Protein AF-A0A0G1DM47-F1 (afdb_monomer)

Foldseek 3Di:
DDPPPPPDDPVRVVVVVVVVVLVVCPVVDDPVLSVLLVVLVCQLPDPVDDNVRNVVSVVVNVVSVVVVVVVVVVVD

Sequence (76 aa):
MSKNQLKLTKLERKQTLSLFLRLGIYRSWSPRSYAVFERHLNKADDESLPMGERVRAANKIDQMFYRRMKKHEQNK

Structure (mmCIF, N/CA/C/O backbone):
data_AF-A0A0G1DM47-F1
#
_entry.id   AF-A0A0G1DM47-F1
#
loop_
_atom_site.group_PDB
_atom_site.id
_atom_site.type_symbol
_atom_site.label_atom_id
_atom_site.label_alt_id
_atom_site.label_comp_id
_atom_site.label_asym_id
_atom_site.label_entity_id
_atom_site.label_seq_id
_atom_site.pdbx_PDB_ins_code
_atom_site.Cartn_x
_atom_site.Cartn_y
_atom_site.Cartn_z
_atom_site.occupancy
_atom_site.B_iso_or_equiv
_atom_site.auth_seq_id
_atom_site.au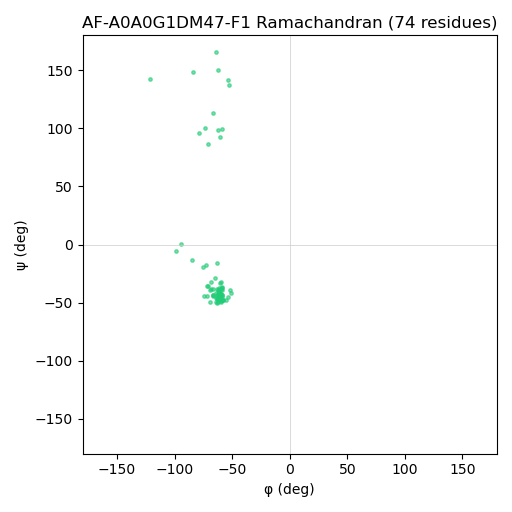th_comp_id
_atom_site.auth_asym_id
_atom_site.auth_atom_id
_atom_site.pdbx_PDB_model_num
ATOM 1 N N . MET A 1 1 ? 24.430 -30.856 14.012 1.00 43.56 1 MET A N 1
ATOM 2 C CA . MET A 1 1 ? 23.401 -30.326 13.089 1.00 43.56 1 MET A CA 1
ATOM 3 C C . MET A 1 1 ? 23.822 -28.936 12.636 1.00 43.56 1 MET A C 1
ATOM 5 O O . MET A 1 1 ? 23.796 -28.017 13.447 1.00 43.56 1 MET A O 1
ATOM 9 N N . SER A 1 2 ? 24.280 -28.788 11.389 1.00 44.97 2 SER A N 1
ATOM 10 C CA . SER A 1 2 ? 24.593 -27.469 10.825 1.00 44.97 2 SER A CA 1
ATOM 11 C C . SER A 1 2 ? 23.293 -26.682 10.690 1.00 44.97 2 SER A C 1
ATOM 13 O O . SER A 1 2 ? 22.419 -27.058 9.909 1.00 44.97 2 SER A O 1
ATOM 15 N N . LYS A 1 3 ? 23.135 -25.608 11.469 1.00 54.91 3 LYS A N 1
ATOM 16 C CA . LYS A 1 3 ? 22.102 -24.606 11.205 1.00 54.91 3 LYS A CA 1
ATOM 17 C C . LYS A 1 3 ? 22.547 -23.862 9.950 1.00 54.91 3 LYS A C 1
ATOM 19 O O . LYS A 1 3 ? 23.230 -22.848 10.052 1.00 54.91 3 LYS A O 1
ATOM 24 N N . ASN A 1 4 ? 22.197 -24.383 8.776 1.00 57.75 4 ASN A N 1
ATOM 25 C CA . ASN A 1 4 ? 22.311 -23.635 7.532 1.00 57.75 4 ASN A CA 1
ATOM 26 C C . ASN A 1 4 ? 21.412 -22.402 7.674 1.00 57.75 4 ASN A C 1
ATOM 28 O O . ASN A 1 4 ? 20.208 -22.463 7.434 1.00 57.75 4 ASN A O 1
ATOM 32 N N . GLN A 1 5 ? 21.986 -21.291 8.138 1.00 62.03 5 GLN A N 1
ATOM 33 C CA . GLN A 1 5 ? 21.355 -19.986 8.042 1.00 62.03 5 GLN A CA 1
ATOM 34 C C . GLN A 1 5 ? 21.202 -19.710 6.551 1.00 62.03 5 GLN A C 1
ATOM 36 O O . GLN A 1 5 ? 22.165 -19.333 5.883 1.00 62.03 5 GLN A O 1
ATOM 41 N N . LEU A 1 6 ? 20.005 -19.961 6.023 1.00 69.25 6 LEU A N 1
ATOM 42 C CA . LEU A 1 6 ? 19.639 -19.593 4.666 1.00 69.25 6 LEU A CA 1
ATOM 43 C C . LEU A 1 6 ? 19.803 -18.072 4.560 1.00 69.25 6 LEU A C 1
ATOM 45 O O . LEU A 1 6 ? 18.983 -17.295 5.054 1.00 69.25 6 LEU A O 1
ATOM 49 N N . LYS A 1 7 ? 20.928 -17.628 3.994 1.00 82.06 7 LYS A N 1
ATOM 50 C CA . LYS A 1 7 ? 21.174 -16.211 3.749 1.00 82.06 7 LYS A CA 1
ATOM 51 C C . LYS A 1 7 ? 20.299 -15.801 2.576 1.00 82.06 7 LYS A C 1
ATOM 53 O O . LYS A 1 7 ? 20.668 -16.029 1.431 1.00 82.06 7 LYS A O 1
ATOM 58 N N . LEU A 1 8 ? 19.170 -15.164 2.879 1.00 81.81 8 LEU A N 1
ATOM 59 C CA . LEU A 1 8 ? 18.321 -14.539 1.868 1.00 81.81 8 LEU A CA 1
ATOM 60 C C . LEU A 1 8 ? 19.152 -13.596 0.991 1.00 81.81 8 LEU A C 1
ATOM 62 O O . LEU A 1 8 ? 19.961 -12.802 1.501 1.00 81.81 8 LEU A O 1
ATOM 66 N N . THR A 1 9 ? 18.907 -13.653 -0.311 1.00 89.06 9 THR A N 1
ATOM 67 C CA . THR A 1 9 ? 19.417 -12.714 -1.309 1.00 89.06 9 THR A CA 1
ATOM 68 C C . THR A 1 9 ? 18.863 -11.306 -1.067 1.00 89.06 9 THR A C 1
A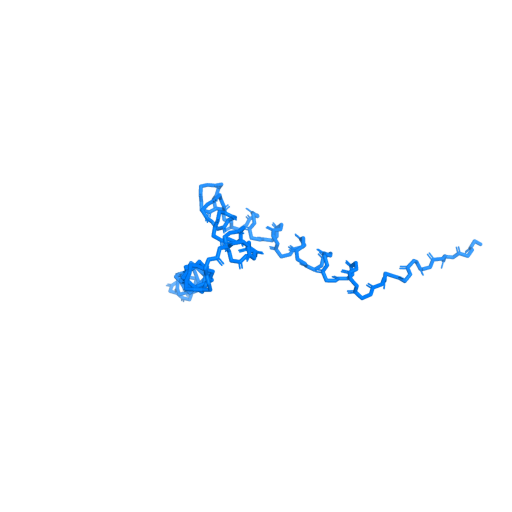TOM 70 O O . THR A 1 9 ? 17.899 -11.089 -0.328 1.00 89.06 9 THR A O 1
ATOM 73 N N . LYS A 1 10 ? 19.468 -10.296 -1.704 1.00 84.56 10 LYS A N 1
ATOM 74 C CA . LYS A 1 10 ? 19.016 -8.898 -1.591 1.00 84.56 10 LYS A CA 1
ATOM 75 C C . LYS A 1 10 ? 17.563 -8.716 -2.054 1.00 84.56 10 LYS A C 1
ATOM 77 O O . LYS A 1 10 ? 16.843 -7.915 -1.460 1.00 84.56 10 LYS A O 1
ATOM 82 N N . LEU A 1 11 ? 17.143 -9.445 -3.092 1.00 83.25 11 LEU A N 1
ATOM 83 C CA . LEU A 1 11 ? 15.781 -9.393 -3.626 1.00 83.25 11 LEU A CA 1
ATOM 84 C C . LEU A 1 11 ? 14.775 -10.007 -2.645 1.00 83.25 11 LEU A C 1
ATOM 86 O O . LEU A 1 11 ? 13.797 -9.353 -2.287 1.00 83.25 11 LEU A O 1
ATOM 90 N N . GLU A 1 12 ? 15.063 -11.204 -2.135 1.00 82.25 12 GLU A N 1
ATOM 91 C CA . GLU A 1 12 ? 14.193 -11.897 -1.177 1.00 82.25 12 GLU A CA 1
ATOM 92 C C . GLU A 1 12 ? 14.020 -11.101 0.119 1.00 82.25 12 GLU A C 1
ATOM 94 O O . GLU A 1 12 ? 12.919 -11.027 0.663 1.00 82.25 12 GLU A O 1
ATOM 99 N N . ARG A 1 13 ? 15.077 -10.428 0.600 1.00 84.88 13 ARG A N 1
ATOM 100 C CA . ARG A 1 13 ? 14.974 -9.529 1.764 1.00 84.88 13 ARG A CA 1
ATOM 101 C C . ARG A 1 13 ? 14.002 -8.382 1.514 1.00 84.88 13 ARG A C 1
ATOM 103 O O . ARG A 1 13 ? 13.193 -8.078 2.385 1.00 84.88 13 ARG A O 1
ATOM 110 N N . LYS A 1 14 ? 14.059 -7.754 0.335 1.00 81.19 14 LYS A N 1
ATOM 111 C CA . LYS A 1 14 ? 13.133 -6.671 -0.034 1.00 81.19 14 LYS A CA 1
ATOM 112 C C . LYS A 1 14 ? 11.687 -7.166 -0.100 1.00 81.19 14 LYS A C 1
ATOM 114 O O . LYS A 1 14 ? 10.805 -6.516 0.452 1.00 81.19 14 LYS A O 1
ATOM 119 N N . GLN A 1 15 ? 11.454 -8.321 -0.723 1.00 84.44 15 GLN A N 1
ATOM 120 C CA . GLN A 1 15 ? 10.124 -8.937 -0.800 1.00 84.44 15 GLN A CA 1
ATOM 121 C C . GLN A 1 15 ? 9.585 -9.293 0.591 1.00 84.44 15 GLN A C 1
ATOM 123 O O . GLN A 1 15 ? 8.444 -8.976 0.913 1.00 84.44 15 GLN A O 1
ATOM 128 N N . THR A 1 16 ? 10.435 -9.864 1.445 1.00 85.69 16 THR A N 1
ATOM 129 C CA . THR A 1 16 ? 10.098 -10.225 2.828 1.00 85.69 16 THR A CA 1
ATOM 130 C C . THR A 1 16 ? 9.726 -8.994 3.657 1.00 85.69 16 THR A C 1
ATOM 132 O O . THR A 1 16 ? 8.700 -8.993 4.332 1.00 85.69 16 THR A O 1
ATOM 135 N N . LEU A 1 17 ? 10.513 -7.914 3.576 1.00 84.62 17 LEU A N 1
ATOM 136 C CA . LEU A 1 17 ? 10.204 -6.647 4.249 1.00 84.62 17 LEU A CA 1
ATOM 137 C C . LEU A 1 17 ? 8.879 -6.050 3.761 1.00 84.62 17 LEU A C 1
ATOM 139 O O . LEU A 1 17 ? 8.059 -5.638 4.579 1.00 84.62 17 LEU A O 1
ATOM 143 N N . SER A 1 18 ? 8.648 -6.046 2.445 1.00 85.69 18 SER A N 1
ATOM 144 C CA . SER A 1 18 ? 7.382 -5.591 1.859 1.00 85.69 18 SER A CA 1
ATOM 145 C C . SER A 1 18 ? 6.196 -6.401 2.392 1.00 85.69 18 SER A C 1
ATOM 147 O O . SER A 1 18 ? 5.198 -5.826 2.828 1.00 85.69 18 SER A O 1
ATOM 149 N N . LEU A 1 19 ? 6.327 -7.730 2.454 1.00 87.62 19 LEU A N 1
ATOM 150 C CA . LEU A 1 19 ? 5.303 -8.613 3.008 1.00 87.62 19 LEU A CA 1
ATOM 151 C C . LEU A 1 19 ? 5.021 -8.312 4.487 1.00 87.62 19 LEU A C 1
ATOM 153 O O . LEU A 1 19 ? 3.860 -8.171 4.869 1.00 87.62 19 LEU A O 1
ATOM 157 N N . PHE A 1 20 ? 6.059 -8.161 5.315 1.00 86.25 20 PHE A N 1
ATOM 158 C CA . PHE A 1 20 ? 5.889 -7.825 6.731 1.00 86.25 20 PHE A CA 1
ATOM 159 C C . PHE A 1 20 ? 5.188 -6.480 6.934 1.00 86.25 20 PHE A C 1
ATOM 161 O O . PHE A 1 20 ? 4.295 -6.380 7.778 1.00 86.25 20 PHE A O 1
ATOM 168 N N . LEU A 1 21 ? 5.533 -5.463 6.139 1.00 84.56 21 LEU A N 1
ATOM 169 C CA . LEU A 1 21 ? 4.857 -4.166 6.177 1.00 84.56 21 LEU A CA 1
ATOM 170 C C . LEU A 1 21 ? 3.375 -4.299 5.804 1.00 84.56 21 LEU A C 1
ATOM 172 O O . LEU A 1 21 ? 2.519 -3.800 6.534 1.00 84.56 21 LEU A O 1
ATOM 176 N N . ARG A 1 22 ? 3.054 -5.027 4.724 1.00 86.69 22 ARG A N 1
ATOM 177 C CA . ARG A 1 22 ? 1.662 -5.279 4.305 1.00 86.69 22 ARG A CA 1
ATOM 178 C C . ARG A 1 22 ? 0.860 -5.993 5.396 1.00 86.69 22 ARG A C 1
ATOM 180 O O . ARG A 1 22 ? -0.253 -5.571 5.700 1.00 86.69 22 ARG A O 1
ATOM 187 N N . LEU A 1 23 ? 1.438 -7.007 6.043 1.00 88.12 23 LEU A N 1
ATOM 188 C CA . LEU A 1 23 ? 0.808 -7.716 7.163 1.00 88.12 23 LEU A CA 1
ATOM 189 C C . LEU A 1 23 ? 0.581 -6.809 8.381 1.00 88.12 23 LEU A C 1
ATOM 191 O O . LEU A 1 23 ? -0.483 -6.867 9.001 1.00 88.12 23 LEU A O 1
ATOM 195 N N . GLY A 1 24 ? 1.550 -5.954 8.721 1.00 87.38 24 GLY A N 1
ATOM 196 C CA . GLY A 1 24 ? 1.415 -4.984 9.811 1.00 87.38 24 GLY A CA 1
ATOM 197 C C . GLY A 1 24 ? 0.286 -3.980 9.560 1.00 87.38 24 GLY A C 1
ATOM 198 O O . GLY A 1 24 ? -0.524 -3.706 10.451 1.00 87.38 24 GLY A O 1
ATOM 199 N N . ILE A 1 25 ? 0.184 -3.491 8.322 1.00 87.75 25 ILE A N 1
ATOM 200 C CA . ILE A 1 25 ? -0.900 -2.610 7.876 1.00 87.75 25 ILE A CA 1
ATOM 201 C C . ILE A 1 25 ? -2.237 -3.347 7.958 1.00 87.75 25 ILE A C 1
ATOM 203 O O . ILE A 1 25 ? -3.151 -2.831 8.589 1.00 87.75 25 ILE A O 1
ATOM 207 N N . TYR A 1 26 ? -2.348 -4.562 7.412 1.00 88.94 26 TYR A N 1
ATOM 208 C CA . TYR A 1 26 ? -3.581 -5.357 7.466 1.00 88.94 26 TYR A CA 1
ATOM 209 C C . TYR A 1 26 ? -4.102 -5.532 8.898 1.00 88.94 26 TYR A C 1
ATOM 211 O O . TYR A 1 26 ? -5.278 -5.305 9.160 1.00 88.94 26 TYR A O 1
ATOM 219 N N . ARG A 1 27 ? -3.220 -5.850 9.853 1.00 89.12 27 ARG A N 1
ATOM 220 C CA . ARG A 1 27 ? -3.599 -5.991 11.271 1.00 89.12 27 ARG A CA 1
ATOM 221 C C . ARG A 1 27 ? -4.072 -4.687 11.915 1.00 89.12 27 ARG A C 1
ATOM 223 O O . ARG A 1 27 ? -4.864 -4.722 12.848 1.00 89.12 27 ARG A O 1
ATOM 230 N N . SER A 1 28 ? -3.583 -3.549 11.431 1.00 87.44 28 SER A N 1
ATOM 231 C CA . SER A 1 28 ? -3.843 -2.226 12.017 1.00 87.44 28 SER A CA 1
ATOM 232 C C . SER A 1 28 ? -4.950 -1.453 11.279 1.00 87.44 28 SER A C 1
ATOM 234 O O . SER A 1 28 ? -5.303 -0.326 11.640 1.00 87.44 28 SER A O 1
ATOM 236 N N . TRP A 1 29 ? -5.449 -1.983 10.163 1.00 89.94 29 TRP A N 1
ATOM 237 C CA . TRP A 1 29 ? -6.381 -1.310 9.263 1.00 8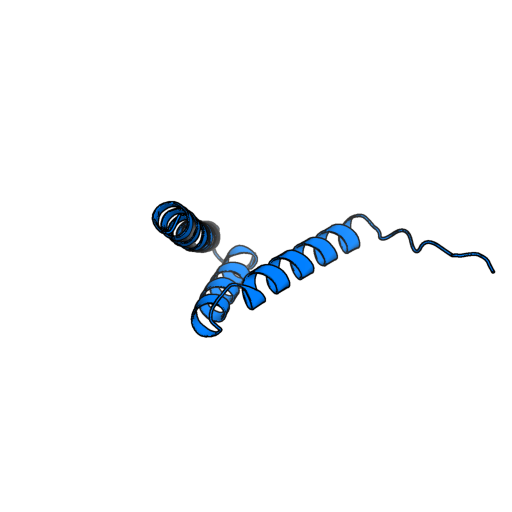9.94 29 TRP A CA 1
ATOM 238 C C . TRP A 1 29 ? -7.655 -2.141 9.144 1.00 89.94 29 TRP A C 1
ATOM 240 O O . TRP A 1 29 ? -7.608 -3.361 9.092 1.00 89.94 29 TRP A O 1
ATOM 250 N N . SER A 1 30 ? -8.819 -1.487 9.071 1.00 91.56 30 SER A N 1
ATOM 251 C CA . SER A 1 30 ? -10.047 -2.215 8.747 1.00 91.56 30 SER A CA 1
ATOM 252 C C . SER A 1 30 ? -9.934 -2.836 7.345 1.00 91.56 30 SER A C 1
ATOM 254 O O . SER A 1 30 ? -9.289 -2.229 6.478 1.00 91.56 30 SER A O 1
ATOM 256 N N . PRO A 1 31 ? -10.600 -3.976 7.073 1.00 91.56 31 PRO A N 1
ATOM 257 C CA . PRO A 1 31 ? -10.517 -4.651 5.774 1.00 91.56 31 PRO A CA 1
ATOM 258 C C . PRO A 1 31 ? -10.812 -3.722 4.591 1.00 91.56 31 PRO A C 1
ATOM 260 O O . PRO A 1 31 ? -10.108 -3.731 3.584 1.00 91.56 31 PRO A O 1
ATOM 263 N N . ARG A 1 32 ? -11.793 -2.823 4.747 1.00 92.38 32 ARG A N 1
ATOM 264 C CA . ARG A 1 32 ? -12.136 -1.818 3.732 1.00 92.38 32 ARG A CA 1
ATOM 265 C C . ARG A 1 32 ? -11.002 -0.823 3.479 1.00 92.38 32 ARG A C 1
ATOM 267 O O . ARG A 1 32 ? -10.714 -0.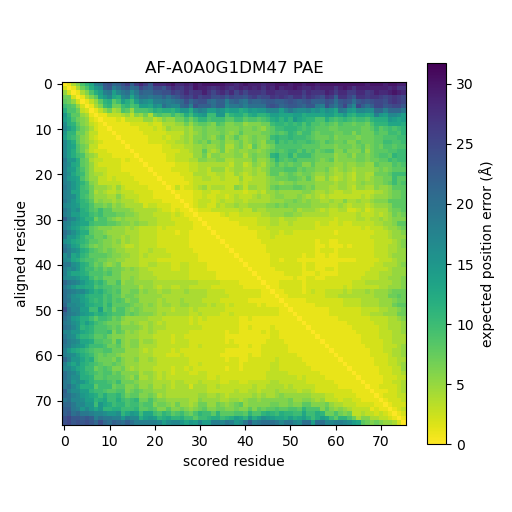512 2.329 1.00 92.38 32 ARG A O 1
ATOM 274 N N . SER A 1 33 ? -10.373 -0.291 4.530 1.00 91.00 33 SER A N 1
ATOM 275 C CA . SER A 1 33 ? -9.233 0.620 4.365 1.00 91.00 33 SER A CA 1
ATOM 276 C C . SER A 1 33 ? -8.025 -0.090 3.763 1.00 91.00 33 SER A C 1
ATOM 278 O O . SER A 1 33 ? -7.332 0.508 2.945 1.00 91.00 33 SER A O 1
ATOM 280 N N . TYR A 1 34 ? -7.786 -1.344 4.152 1.00 93.44 34 TYR A N 1
ATOM 281 C CA . TYR A 1 34 ? -6.710 -2.154 3.595 1.00 93.44 34 TYR A CA 1
ATOM 282 C C . TYR A 1 34 ? -6.911 -2.401 2.094 1.00 93.44 34 TYR A C 1
ATOM 284 O O . TYR A 1 34 ? -6.000 -2.135 1.322 1.00 93.44 34 TYR A O 1
ATOM 292 N N . ALA A 1 35 ? -8.115 -2.785 1.659 1.00 93.31 35 ALA A N 1
ATOM 293 C CA . ALA A 1 35 ? -8.412 -2.994 0.239 1.00 93.31 35 ALA A CA 1
ATOM 294 C C . ALA A 1 35 ? -8.181 -1.727 -0.610 1.00 93.31 35 ALA A C 1
ATOM 296 O O . ALA A 1 35 ? -7.676 -1.793 -1.730 1.00 93.31 35 ALA A O 1
ATOM 297 N N . VAL A 1 36 ? -8.511 -0.545 -0.072 1.00 94.62 36 VAL A N 1
ATOM 298 C CA . VAL A 1 36 ? -8.220 0.735 -0.742 1.00 94.62 36 VAL A CA 1
ATOM 299 C C . VAL A 1 36 ? -6.713 0.986 -0.827 1.00 94.62 36 VAL A C 1
ATOM 301 O O . VAL A 1 36 ? -6.230 1.400 -1.880 1.00 94.62 36 VAL A O 1
ATOM 304 N N . PHE A 1 37 ? -5.972 0.722 0.251 1.00 94.62 37 PHE A N 1
ATOM 305 C CA . PHE A 1 37 ? -4.512 0.824 0.262 1.00 94.62 37 PHE A CA 1
ATOM 306 C C . PHE A 1 37 ? -3.876 -0.110 -0.768 1.00 94.62 37 PHE A C 1
ATOM 308 O O . PHE A 1 37 ? -3.087 0.347 -1.587 1.00 94.62 37 PHE A O 1
ATOM 315 N N . GLU A 1 38 ? -4.268 -1.382 -0.782 1.00 93.75 38 GLU A N 1
ATOM 316 C CA . GLU A 1 38 ? -3.738 -2.392 -1.699 1.00 93.75 38 GLU A CA 1
ATOM 317 C C . GLU A 1 38 ? -4.014 -2.029 -3.163 1.00 93.75 38 GLU A C 1
ATOM 319 O O . GLU A 1 38 ? -3.124 -2.119 -4.005 1.00 93.75 38 GLU A O 1
ATOM 324 N N . ARG A 1 39 ? -5.206 -1.496 -3.466 1.00 95.69 39 ARG A N 1
ATOM 325 C CA . ARG A 1 39 ? -5.522 -0.979 -4.805 1.00 95.69 39 ARG A CA 1
ATOM 326 C C . ARG A 1 39 ? -4.585 0.153 -5.227 1.00 95.69 39 ARG A C 1
ATOM 328 O O . ARG A 1 39 ? -4.183 0.204 -6.387 1.00 95.69 39 ARG A O 1
ATOM 335 N N . HIS A 1 40 ? -4.279 1.088 -4.329 1.00 96.19 40 HIS A N 1
ATOM 336 C CA . HIS A 1 40 ? -3.347 2.173 -4.634 1.00 96.19 40 HIS A CA 1
ATOM 337 C C . HIS A 1 40 ? -1.904 1.682 -4.726 1.00 96.19 40 HIS A C 1
ATOM 339 O O . HIS A 1 40 ? -1.176 2.159 -5.588 1.00 96.19 40 HIS A O 1
ATOM 345 N N . LEU A 1 41 ? -1.516 0.707 -3.905 1.00 94.25 41 LEU A N 1
ATOM 346 C CA . LEU A 1 41 ? -0.192 0.098 -3.951 1.00 94.25 41 LEU A CA 1
ATOM 347 C C . LEU A 1 41 ? 0.045 -0.594 -5.295 1.00 94.25 41 LEU A C 1
ATOM 349 O O . LEU A 1 41 ? 1.014 -0.281 -5.975 1.00 94.25 41 LEU A O 1
ATOM 353 N N . ASN A 1 42 ? -0.904 -1.423 -5.736 1.00 94.50 42 ASN A N 1
ATOM 354 C CA . ASN A 1 42 ? -0.824 -2.087 -7.036 1.00 94.50 42 ASN A CA 1
ATOM 355 C C . ASN A 1 42 ? -0.731 -1.073 -8.184 1.00 94.50 42 ASN A C 1
ATOM 357 O O . ASN A 1 42 ? 0.050 -1.266 -9.101 1.00 94.50 42 ASN A O 1
ATOM 361 N N . LYS A 1 43 ? -1.472 0.042 -8.114 1.00 95.88 43 LYS A N 1
ATOM 362 C CA . LYS A 1 43 ? -1.373 1.117 -9.114 1.00 95.88 43 LYS A CA 1
ATOM 363 C C . LYS A 1 43 ? -0.047 1.873 -9.079 1.00 95.88 43 LYS A C 1
ATOM 365 O O . LYS A 1 43 ? 0.364 2.386 -10.108 1.00 95.88 43 LYS A O 1
ATOM 370 N N . ALA A 1 44 ? 0.575 2.026 -7.915 1.00 94.25 44 ALA A N 1
ATOM 371 C CA . ALA A 1 44 ? 1.865 2.701 -7.806 1.00 94.25 44 ALA A CA 1
ATOM 372 C C . ALA A 1 44 ? 2.993 1.840 -8.402 1.00 94.25 44 ALA A C 1
ATOM 374 O O . ALA A 1 44 ? 3.892 2.381 -9.044 1.00 94.25 44 ALA A O 1
ATOM 375 N N . ASP A 1 45 ? 2.890 0.518 -8.235 1.00 91.75 45 ASP A N 1
ATOM 376 C CA . ASP A 1 45 ? 3.863 -0.472 -8.711 1.00 91.75 45 ASP A CA 1
ATOM 377 C C . ASP A 1 45 ? 3.643 -0.895 -10.183 1.00 91.75 45 ASP A C 1
ATOM 379 O O . ASP A 1 45 ? 4.517 -1.521 -10.778 1.00 91.75 45 ASP A O 1
ATOM 383 N N . ASP A 1 46 ? 2.499 -0.564 -10.792 1.00 93.88 46 ASP A N 1
ATOM 384 C CA . ASP A 1 46 ? 2.158 -0.964 -12.163 1.00 93.88 46 ASP A CA 1
ATOM 385 C C . ASP A 1 46 ? 2.852 -0.084 -13.214 1.00 93.88 46 ASP A C 1
ATOM 387 O O . ASP A 1 46 ? 2.374 0.992 -13.582 1.00 93.88 46 ASP A O 1
ATOM 391 N N . GLU A 1 47 ? 3.990 -0.560 -13.721 1.00 93.94 47 GLU A N 1
ATOM 392 C CA . GLU A 1 47 ? 4.796 0.122 -14.741 1.00 93.94 47 GLU A CA 1
ATOM 393 C C . GLU A 1 47 ? 4.083 0.318 -16.088 1.00 93.94 47 GLU A C 1
ATOM 395 O O . GLU A 1 47 ? 4.524 1.158 -16.874 1.00 93.94 47 GLU A O 1
ATOM 400 N N . SER A 1 48 ? 2.974 -0.389 -16.345 1.00 96.88 48 SER A N 1
ATOM 401 C CA . SER A 1 48 ? 2.156 -0.161 -17.543 1.00 96.88 48 SER A CA 1
ATOM 402 C C . SER A 1 48 ? 1.358 1.147 -17.476 1.00 96.88 48 SER A C 1
ATOM 404 O O . SER A 1 48 ? 0.925 1.666 -18.507 1.00 96.88 48 SER A O 1
ATOM 406 N N . LEU A 1 49 ? 1.191 1.718 -16.277 1.00 95.12 49 LEU A N 1
ATOM 407 C CA . LEU A 1 49 ? 0.466 2.967 -16.080 1.00 95.12 49 LEU A CA 1
ATOM 408 C C . LEU A 1 49 ? 1.349 4.202 -16.329 1.00 95.12 49 LEU A C 1
ATOM 410 O O . LEU A 1 49 ? 2.542 4.224 -15.988 1.00 95.12 49 LEU A O 1
ATOM 414 N N . PRO A 1 50 ? 0.753 5.309 -16.821 1.00 97.94 50 PRO A N 1
ATOM 415 C CA . PRO A 1 50 ? 1.446 6.586 -16.932 1.00 97.94 50 PRO A CA 1
ATOM 416 C C . PRO A 1 50 ? 2.073 7.010 -15.598 1.00 97.94 50 PRO A C 1
ATOM 418 O O . PRO A 1 50 ? 1.458 6.876 -14.538 1.00 97.94 50 PRO A O 1
ATOM 421 N N . MET A 1 51 ? 3.271 7.606 -15.640 1.00 96.81 51 MET A N 1
ATOM 422 C CA . MET A 1 51 ? 3.985 8.065 -14.435 1.00 96.81 51 MET A CA 1
ATOM 423 C C . MET A 1 51 ? 3.098 8.933 -13.526 1.00 96.81 51 MET A C 1
ATOM 425 O O . MET A 1 51 ? 3.076 8.749 -12.312 1.00 96.81 51 MET A O 1
ATOM 429 N N . GLY A 1 52 ? 2.301 9.836 -14.108 1.00 97.31 52 GLY A N 1
ATOM 430 C CA . GLY A 1 52 ? 1.375 10.676 -13.346 1.00 97.31 52 GLY A CA 1
ATOM 431 C C . GLY A 1 52 ? 0.315 9.883 -12.570 1.00 97.31 52 GLY A C 1
ATOM 432 O O . GLY A 1 52 ? -0.073 10.293 -11.479 1.00 97.31 52 GLY A O 1
ATOM 433 N N . GLU A 1 53 ? -0.144 8.739 -13.082 1.00 96.50 53 GLU A N 1
ATOM 434 C CA . GLU A 1 53 ? -1.073 7.861 -12.361 1.00 96.50 53 GLU A CA 1
ATOM 435 C C . GLU A 1 53 ? -0.403 7.131 -11.206 1.00 96.50 53 GLU A C 1
ATOM 437 O O . GLU A 1 53 ? -0.955 7.128 -10.103 1.00 96.50 53 GLU A O 1
ATOM 442 N N . ARG A 1 54 ? 0.802 6.599 -11.433 1.00 97.12 54 ARG A N 1
ATOM 443 C CA . ARG A 1 54 ? 1.603 5.952 -10.388 1.00 97.12 54 ARG A CA 1
ATOM 444 C C . ARG A 1 54 ? 1.910 6.911 -9.241 1.00 97.12 54 ARG A C 1
ATOM 446 O O . ARG A 1 54 ? 1.644 6.599 -8.083 1.00 97.12 54 ARG A O 1
ATOM 453 N N . VAL A 1 55 ? 2.357 8.127 -9.564 1.00 97.00 55 VAL A N 1
ATOM 454 C CA . VAL A 1 55 ? 2.630 9.189 -8.579 1.00 97.00 55 VAL A CA 1
ATOM 455 C C . VAL A 1 55 ? 1.360 9.587 -7.826 1.00 97.00 55 VAL A C 1
ATOM 457 O O . VAL A 1 55 ? 1.377 9.719 -6.604 1.00 97.00 55 VAL A O 1
ATOM 460 N N . ARG A 1 56 ? 0.218 9.729 -8.515 1.00 97.44 56 ARG A N 1
ATOM 461 C CA . ARG A 1 56 ? -1.067 9.991 -7.843 1.00 97.44 56 ARG A CA 1
ATOM 462 C C . ARG A 1 56 ? -1.455 8.863 -6.889 1.00 97.44 56 ARG A C 1
ATOM 464 O O . ARG A 1 56 ? -1.997 9.150 -5.823 1.00 97.44 56 ARG A O 1
ATOM 471 N N . ALA A 1 57 ? -1.207 7.607 -7.255 1.00 96.56 57 ALA A N 1
ATOM 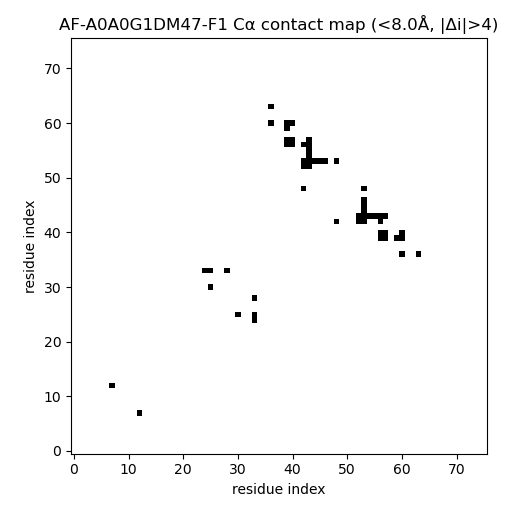472 C CA . ALA A 1 57 ? -1.482 6.462 -6.398 1.00 96.56 57 ALA A CA 1
ATOM 473 C C . ALA A 1 57 ? -0.574 6.451 -5.156 1.00 96.56 57 ALA A C 1
ATOM 475 O O . ALA A 1 57 ? -1.093 6.316 -4.048 1.00 96.56 57 ALA A O 1
ATOM 476 N N . ALA A 1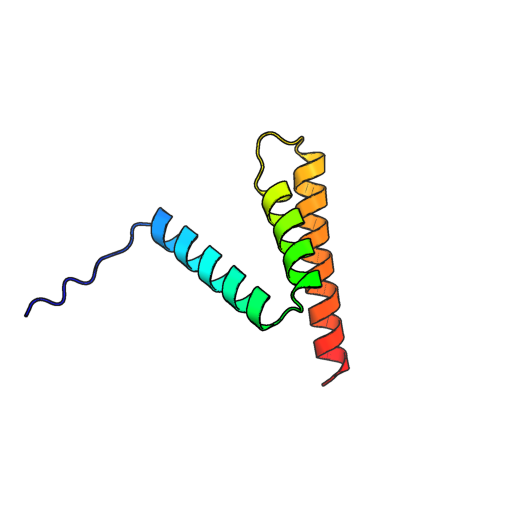 58 ? 0.727 6.713 -5.318 1.00 95.56 58 ALA A N 1
ATOM 477 C CA . ALA A 1 58 ? 1.669 6.876 -4.209 1.00 95.56 58 ALA A CA 1
ATOM 478 C C . ALA A 1 58 ? 1.237 8.002 -3.248 1.00 95.56 58 ALA A C 1
ATOM 480 O O . ALA A 1 58 ? 1.069 7.771 -2.053 1.00 95.56 58 ALA A O 1
ATOM 481 N N . ASN A 1 59 ? 0.880 9.177 -3.777 1.00 97.31 59 ASN A N 1
ATOM 482 C CA . ASN A 1 59 ? 0.389 10.297 -2.965 1.00 97.31 59 ASN A CA 1
AT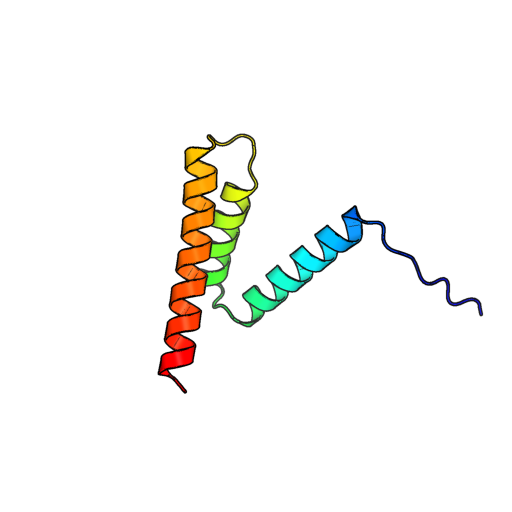OM 483 C C . ASN A 1 59 ? -0.881 9.946 -2.167 1.00 97.31 59 ASN A C 1
ATOM 485 O O . ASN A 1 59 ? -1.109 10.476 -1.077 1.00 97.31 59 ASN A O 1
ATOM 489 N N . LYS A 1 60 ? -1.749 9.070 -2.695 1.00 97.12 60 LYS A N 1
ATOM 490 C CA . LYS A 1 60 ? -2.930 8.597 -1.956 1.00 97.12 60 LYS A CA 1
ATOM 491 C C . LYS A 1 60 ? -2.543 7.705 -0.786 1.00 97.12 60 LYS A C 1
ATOM 493 O O . LYS A 1 60 ? -3.143 7.851 0.277 1.00 97.12 60 LYS A O 1
ATOM 498 N N . ILE A 1 61 ? -1.545 6.842 -0.954 1.00 95.06 61 ILE A N 1
ATOM 499 C CA . ILE A 1 61 ? -0.998 6.022 0.130 1.00 95.06 61 ILE A CA 1
ATOM 500 C C . ILE A 1 61 ? -0.453 6.926 1.244 1.00 95.06 61 ILE A C 1
ATOM 502 O O . ILE A 1 61 ? -0.861 6.774 2.398 1.00 95.06 61 ILE A O 1
ATOM 506 N N . ASP A 1 62 ? 0.352 7.933 0.898 1.00 94.25 62 ASP A N 1
ATOM 507 C CA . ASP A 1 62 ? 0.916 8.885 1.866 1.00 94.25 62 ASP A CA 1
ATOM 508 C C . ASP A 1 62 ? -0.175 9.636 2.641 1.00 94.25 62 ASP A C 1
ATOM 510 O O . ASP A 1 62 ? -0.130 9.736 3.869 1.00 94.25 62 ASP A O 1
ATOM 514 N N . GLN A 1 63 ? -1.228 10.093 1.951 1.00 95.12 63 GLN A N 1
ATOM 515 C CA . GLN A 1 63 ? -2.385 10.731 2.590 1.00 95.12 63 GLN A CA 1
ATOM 516 C C . GLN A 1 63 ? -3.089 9.804 3.591 1.00 95.12 63 GLN A C 1
ATOM 518 O O . GLN A 1 63 ? -3.555 10.268 4.637 1.00 95.12 63 GLN A O 1
ATOM 523 N N . MET A 1 64 ? -3.199 8.506 3.288 1.00 93.75 64 MET A N 1
ATOM 524 C CA . MET A 1 64 ? -3.817 7.535 4.196 1.00 93.75 64 MET A CA 1
ATOM 525 C C . MET A 1 64 ? -2.981 7.345 5.465 1.00 93.75 64 MET A C 1
ATOM 527 O O . MET A 1 64 ? -3.548 7.337 6.562 1.00 93.75 64 MET A O 1
ATOM 531 N N . PHE A 1 65 ? -1.655 7.239 5.333 1.00 91.56 65 PHE A N 1
ATOM 532 C CA . PHE A 1 65 ? -0.749 7.160 6.479 1.00 91.56 65 PHE A CA 1
ATOM 533 C C . PHE A 1 65 ? -0.782 8.435 7.315 1.00 91.56 65 PHE A C 1
ATOM 535 O O . PHE A 1 65 ? -1.007 8.357 8.522 1.00 91.56 65 PHE A O 1
ATOM 542 N N . TYR A 1 66 ? -0.652 9.602 6.681 1.00 92.06 66 TYR A N 1
ATOM 543 C CA . TYR A 1 66 ? -0.658 10.891 7.369 1.00 92.06 66 TYR A CA 1
ATOM 544 C C . TYR A 1 66 ? -1.919 11.086 8.222 1.00 92.06 66 TYR A C 1
ATOM 546 O O . TYR A 1 66 ? -1.833 11.408 9.407 1.00 92.06 66 TYR A O 1
ATOM 554 N N . ARG A 1 67 ? -3.107 10.813 7.661 1.00 89.94 67 ARG A N 1
ATOM 555 C CA . ARG A 1 67 ? -4.380 10.920 8.399 1.00 89.94 67 ARG A CA 1
ATOM 556 C C . ARG A 1 67 ? -4.428 10.008 9.625 1.00 89.94 67 ARG A C 1
ATOM 558 O O . ARG A 1 67 ? -4.996 10.388 10.645 1.00 89.94 67 ARG A O 1
ATOM 565 N N . ARG A 1 68 ? -3.854 8.808 9.531 1.00 86.44 68 ARG A N 1
ATOM 566 C CA . ARG A 1 68 ? -3.817 7.846 10.641 1.00 86.44 68 ARG A CA 1
ATOM 567 C C . ARG A 1 68 ? -2.819 8.244 11.717 1.00 86.44 68 ARG A C 1
ATOM 569 O O . ARG A 1 68 ? -3.182 8.191 12.887 1.00 86.44 68 ARG A O 1
ATOM 576 N N . MET A 1 69 ? -1.620 8.675 11.329 1.00 88.19 69 MET A N 1
ATOM 577 C CA . MET A 1 69 ? -0.614 9.184 12.264 1.00 88.19 69 MET A CA 1
ATOM 578 C C . MET A 1 69 ? -1.165 10.374 13.049 1.00 88.19 69 MET A C 1
ATOM 580 O O . MET A 1 69 ? -1.159 10.347 14.275 1.00 88.19 69 MET A O 1
ATOM 584 N N . LYS A 1 70 ? -1.786 11.335 12.356 1.00 91.31 70 LYS A N 1
ATOM 585 C CA . LYS A 1 70 ? -2.420 12.495 12.989 1.00 91.31 70 LYS A CA 1
ATOM 586 C C . LYS A 1 70 ? -3.546 12.105 13.954 1.00 91.31 70 LYS A C 1
ATOM 588 O O . LYS A 1 70 ? -3.629 12.645 15.050 1.00 91.31 70 LYS A O 1
ATOM 593 N N . LYS A 1 71 ? -4.399 11.139 13.587 1.00 86.81 71 LYS A N 1
ATOM 594 C CA . LYS A 1 71 ? -5.444 10.626 14.492 1.00 86.81 71 LYS A CA 1
ATOM 595 C C . LYS A 1 71 ? -4.847 9.971 15.743 1.00 86.81 71 LYS A C 1
ATOM 597 O O . LYS A 1 71 ? -5.398 10.108 16.826 1.00 86.81 71 LYS A O 1
ATOM 602 N N . HIS A 1 72 ? -3.746 9.240 15.593 1.00 83.88 72 HIS A N 1
ATOM 603 C CA . HIS A 1 72 ? -3.063 8.603 16.714 1.00 83.88 72 HIS A CA 1
ATOM 604 C C . HIS A 1 72 ? -2.405 9.627 17.649 1.00 83.88 72 HIS A C 1
ATOM 606 O O . HIS A 1 72 ? -2.461 9.448 18.859 1.00 83.88 72 HIS A O 1
ATOM 612 N N . GLU A 1 73 ? -1.832 10.707 17.113 1.00 86.94 73 GLU A N 1
ATOM 613 C CA . GLU A 1 73 ? -1.303 11.822 17.913 1.00 86.94 73 GLU A CA 1
ATOM 614 C C . GLU A 1 73 ? -2.396 12.543 18.709 1.00 86.94 73 GLU A C 1
ATOM 616 O O . GLU A 1 73 ? -2.164 12.902 19.852 1.00 86.94 73 GLU A O 1
ATOM 621 N N . GLN A 1 74 ? -3.588 12.718 18.135 1.00 80.19 74 GLN A N 1
ATOM 622 C CA . GLN A 1 74 ? -4.716 13.396 18.792 1.00 80.19 74 GLN A CA 1
ATOM 623 C C . GLN A 1 74 ? -5.426 12.553 19.864 1.00 80.19 74 GLN A C 1
ATOM 625 O O . GLN A 1 74 ? -6.166 13.102 20.672 1.00 80.19 74 GLN A O 1
ATOM 630 N N . ASN A 1 75 ? -5.246 11.231 19.839 1.00 71.50 75 ASN A N 1
ATOM 631 C CA . ASN A 1 75 ? -5.846 10.295 20.794 1.00 71.50 75 ASN A CA 1
ATOM 632 C C . ASN A 1 75 ? -4.914 9.957 21.975 1.00 71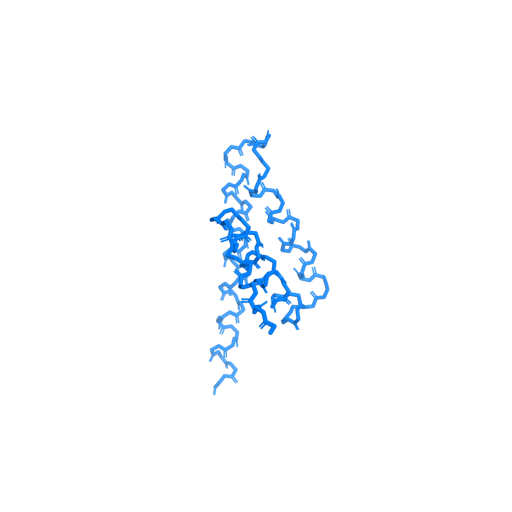.50 75 ASN A C 1
ATOM 634 O O . ASN A 1 75 ? -5.274 9.113 22.798 1.00 71.50 75 ASN A O 1
ATOM 638 N N . LYS A 1 76 ? -3.712 10.538 22.005 1.00 61.69 76 LYS A N 1
ATOM 639 C CA . LYS A 1 76 ? -2.763 10.459 23.119 1.00 61.69 76 LYS A CA 1
ATOM 640 C C . LYS A 1 76 ? -2.941 11.653 24.041 1.00 61.69 76 LYS A C 1
ATOM 642 O O . LYS A 1 76 ? -2.747 11.443 25.254 1.00 61.69 76 LYS A O 1
#

pLDDT: mean 87.36, std 11.47, range [43.56, 97.94]

Radius of gyration: 16.37 Å; Cα contacts (8 Å, |Δi|>4): 28; chains: 1; bounding box: 37×44×41 Å

Solvent-accessible surface area (backbone atoms only — not comparable to full-atom values): 4399 Å² total; per-residue (Å²): 132,86,81,76,73,80,78,70,50,76,64,54,48,52,54,50,52,52,49,53,52,52,53,54,46,49,76,74,35,57,72,70,58,36,54,54,46,52,54,28,49,54,42,41,69,36,80,89,49,56,67,71,55,19,52,52,21,45,53,50,50,52,52,54,51,51,56,49,53,53,52,55,63,74,73,106

Mean predicted aligned error: 6.63 Å

Secondary structure (DSSP, 8-state):
---------HHHHHHHHHHHHHHHHHHH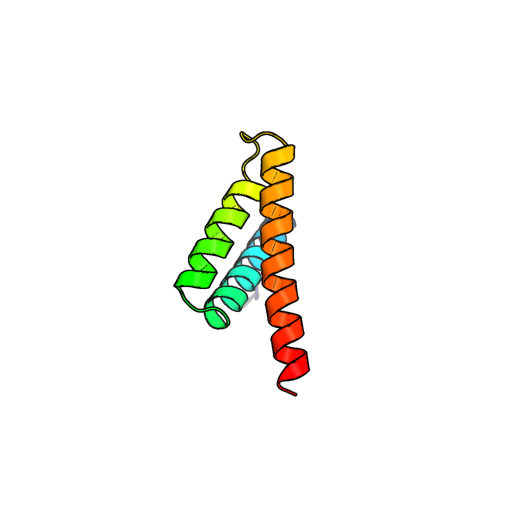S-HHHHHHHHHHHHHHH-TTS-HHHHHHHHHHHHHHHHHHHHHHHHT-

Organism: NCBI:txid1618578